Protein AF-A0A1B2DCY5-F1 (afdb_monomer)

Radius of gyration: 14.06 Å; Cα contacts (8 Å, |Δi|>4): 52; chains: 1; bounding box: 36×31×35 Å

Foldseek 3Di:
DPPPDPVVVLVVLCLVLLDADPDPVSVVVVVVVCVVVVHPPLVVLLVSLVVCLVSCVVQPDPVLNVCSVVSNSRNDRDDPVVSVVSVVSVVD

Mean predicted aligned error: 4.76 Å

pLDDT: mean 87.4, std 8.61, range [47.44, 96.06]

Organism: NCBI:txid1870819

Sequence (92 aa):
MKFCTREWYELMQITSFLIYPETEEQWEEELAYYRSEGVDYLGMQRESLEEKKEHLLKYLPEPFHLYIHDGTFNTVYLPPELKEMAKEWKQD

InterPro domains:
  IPR025144 Protein of unknown function DUF4085 [PF13315] (4-92)

Structure (mmCIF, N/CA/C/O backbone):
data_AF-A0A1B2DCY5-F1
#
_entry.id   AF-A0A1B2DCY5-F1
#
loop_
_atom_site.group_PDB
_atom_site.id
_a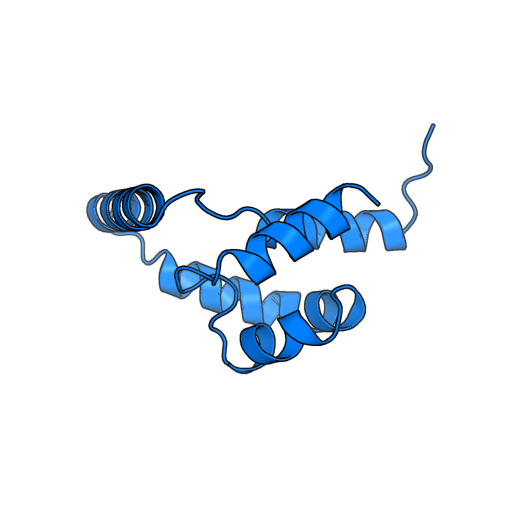tom_site.type_symbol
_atom_site.label_atom_id
_atom_site.label_alt_id
_atom_site.label_comp_id
_atom_site.label_asym_id
_atom_site.label_entity_id
_atom_site.label_seq_id
_atom_site.pdbx_PDB_ins_code
_atom_site.Cartn_x
_atom_site.Cartn_y
_atom_site.Cartn_z
_atom_site.occupancy
_atom_site.B_iso_or_equiv
_atom_site.auth_seq_id
_atom_site.auth_comp_id
_atom_site.auth_asym_id
_atom_site.auth_atom_id
_atom_site.pdbx_PDB_model_num
ATOM 1 N N . MET A 1 1 ? 18.422 20.508 -15.649 1.00 47.44 1 MET A N 1
ATOM 2 C CA . MET A 1 1 ? 16.992 20.184 -15.833 1.00 47.44 1 MET A CA 1
ATOM 3 C C . MET A 1 1 ? 16.898 18.681 -16.015 1.00 47.44 1 MET A C 1
ATOM 5 O O . MET A 1 1 ? 17.474 18.187 -16.975 1.00 47.44 1 MET A O 1
ATOM 9 N N . LYS A 1 2 ? 16.289 17.945 -15.075 1.00 55.47 2 LYS A N 1
ATOM 10 C CA . LYS A 1 2 ? 15.961 16.533 -15.316 1.00 55.47 2 LYS A CA 1
ATOM 11 C C . LYS A 1 2 ? 14.911 16.540 -16.427 1.00 55.47 2 LYS A C 1
ATOM 13 O O . LYS A 1 2 ? 13.862 17.153 -16.256 1.00 55.47 2 LYS A O 1
ATOM 18 N N . PHE A 1 3 ? 15.245 16.009 -17.596 1.00 58.88 3 PHE A N 1
ATOM 19 C CA . PHE A 1 3 ? 14.287 15.907 -18.690 1.00 58.88 3 PHE A CA 1
ATOM 20 C C . PHE A 1 3 ? 13.135 15.022 -18.208 1.00 58.88 3 PHE A C 1
ATOM 22 O O . PHE A 1 3 ? 13.388 13.918 -17.730 1.00 58.88 3 PHE A O 1
ATOM 29 N N . CYS A 1 4 ? 11.894 15.506 -18.297 1.00 64.19 4 CYS A N 1
ATOM 30 C CA . CYS A 1 4 ? 10.717 14.657 -18.134 1.00 64.19 4 CYS A CA 1
ATOM 31 C C . CYS A 1 4 ? 10.726 13.633 -19.270 1.00 64.19 4 CYS A C 1
ATOM 33 O O . CYS A 1 4 ? 10.216 13.896 -20.359 1.00 64.19 4 CYS A O 1
ATOM 35 N N . THR A 1 5 ? 11.365 12.488 -19.049 1.00 83.44 5 THR A N 1
ATOM 36 C CA . THR A 1 5 ? 11.216 11.337 -19.932 1.00 83.44 5 THR A CA 1
ATOM 37 C C . THR A 1 5 ? 9.846 10.715 -19.684 1.00 83.44 5 THR A C 1
ATOM 39 O O . THR A 1 5 ? 9.257 10.862 -18.610 1.00 83.44 5 THR A O 1
ATOM 42 N N . ARG A 1 6 ? 9.322 10.006 -20.686 1.00 83.19 6 ARG A N 1
ATOM 43 C CA . ARG A 1 6 ? 8.078 9.242 -20.537 1.00 83.19 6 ARG A CA 1
ATOM 44 C C . ARG A 1 6 ? 8.162 8.270 -19.354 1.00 83.19 6 ARG A C 1
ATOM 46 O O . ARG A 1 6 ? 7.226 8.185 -18.574 1.00 83.19 6 ARG A O 1
ATOM 53 N N . GLU A 1 7 ? 9.305 7.612 -19.195 1.00 82.62 7 GLU A N 1
ATOM 54 C CA . GLU A 1 7 ? 9.572 6.702 -18.077 1.00 82.62 7 GLU A CA 1
ATOM 55 C C . GLU A 1 7 ? 9.517 7.412 -16.724 1.00 82.62 7 GLU A C 1
ATOM 57 O O . GLU A 1 7 ? 8.885 6.911 -15.802 1.00 82.62 7 GLU A O 1
ATOM 62 N N . TRP A 1 8 ? 10.102 8.609 -16.607 1.00 82.44 8 TRP A N 1
ATOM 63 C CA . TRP A 1 8 ? 10.019 9.395 -15.376 1.00 82.44 8 TRP A CA 1
ATOM 64 C C . TRP A 1 8 ? 8.570 9.770 -15.035 1.00 82.44 8 TRP A C 1
ATOM 66 O O . TRP A 1 8 ? 8.168 9.695 -13.879 1.00 82.44 8 TRP A O 1
ATOM 76 N N . TYR A 1 9 ? 7.760 10.123 -16.036 1.00 84.06 9 TYR A N 1
ATOM 77 C CA . TYR A 1 9 ? 6.340 10.414 -15.832 1.00 84.06 9 TYR A CA 1
ATOM 78 C C . TYR A 1 9 ? 5.530 9.177 -15.409 1.00 84.06 9 TYR A C 1
ATOM 80 O O . TYR A 1 9 ? 4.667 9.281 -14.540 1.00 84.06 9 TYR A O 1
ATOM 88 N N . GLU A 1 10 ? 5.809 8.009 -15.993 1.00 84.75 10 GLU A N 1
ATOM 89 C CA . GLU A 1 10 ? 5.191 6.735 -15.597 1.00 84.75 10 GLU A CA 1
ATOM 90 C C . GLU A 1 10 ? 5.568 6.363 -14.148 1.00 84.75 10 GLU A C 1
ATOM 92 O O . GLU A 1 10 ? 4.692 6.000 -13.365 1.00 84.75 10 GLU A O 1
ATOM 97 N N . LEU A 1 11 ? 6.829 6.568 -13.745 1.00 83.62 11 LEU A N 1
ATOM 98 C CA . LEU A 1 11 ? 7.291 6.369 -12.363 1.00 83.62 11 LEU A CA 1
ATOM 99 C C . LEU A 1 11 ? 6.616 7.325 -11.368 1.00 83.62 11 LEU A C 1
ATOM 101 O O . LEU A 1 11 ? 6.202 6.916 -10.285 1.00 83.62 11 LEU A O 1
ATOM 105 N N . MET A 1 12 ? 6.454 8.601 -11.726 1.00 84.44 12 MET A N 1
ATOM 106 C CA . MET A 1 12 ? 5.790 9.578 -10.853 1.00 84.44 12 MET A CA 1
ATOM 107 C C . MET A 1 12 ? 4.314 9.262 -10.598 1.00 84.44 12 MET A C 1
ATOM 109 O O . MET A 1 12 ? 3.785 9.666 -9.569 1.00 84.44 12 MET A O 1
ATOM 113 N N . GLN A 1 13 ? 3.649 8.521 -11.485 1.00 85.12 13 GLN A N 1
ATOM 114 C CA . GLN A 1 13 ? 2.248 8.138 -11.290 1.00 85.12 13 GLN A CA 1
ATOM 115 C C . GLN A 1 13 ? 2.047 7.014 -10.271 1.00 85.12 13 GLN A C 1
ATOM 117 O O . GLN A 1 13 ? 0.936 6.861 -9.770 1.00 85.12 13 GLN A O 1
ATOM 122 N N . ILE A 1 14 ? 3.083 6.227 -9.971 1.00 86.75 14 ILE A N 1
ATOM 123 C CA . ILE A 1 14 ? 2.987 5.114 -9.016 1.00 86.75 14 ILE A CA 1
ATOM 124 C C . ILE A 1 14 ? 3.537 5.468 -7.631 1.00 86.75 14 ILE A C 1
ATOM 126 O O . ILE A 1 14 ? 3.269 4.766 -6.662 1.00 86.75 14 ILE A O 1
ATOM 130 N N . THR A 1 15 ? 4.269 6.577 -7.486 1.00 84.12 15 THR A N 1
ATOM 131 C CA . THR A 1 15 ? 4.889 6.960 -6.203 1.00 84.12 15 THR A CA 1
ATOM 132 C C . THR A 1 15 ? 3.876 7.335 -5.122 1.00 84.12 15 THR A C 1
ATOM 134 O O . THR A 1 15 ? 4.174 7.180 -3.931 1.00 84.12 15 THR A O 1
ATOM 137 N N . SER A 1 16 ? 2.680 7.786 -5.517 1.00 82.69 16 SER A N 1
ATOM 138 C CA . SER A 1 16 ? 1.558 8.044 -4.610 1.00 82.69 16 SER A CA 1
ATOM 139 C C . SER A 1 16 ? 1.031 6.768 -3.959 1.00 82.69 16 SER A C 1
ATOM 141 O O . SER A 1 16 ? 0.590 6.822 -2.818 1.00 82.69 16 SER A O 1
ATOM 143 N N . PHE A 1 17 ? 1.135 5.618 -4.636 1.00 85.94 17 PHE A N 1
ATOM 144 C CA . PHE A 1 17 ? 0.731 4.322 -4.083 1.00 85.94 17 PHE A CA 1
ATOM 145 C C . PHE A 1 17 ? 1.690 3.825 -3.001 1.00 85.94 17 PHE A C 1
ATOM 147 O O . PHE A 1 17 ? 1.332 2.985 -2.196 1.00 85.94 17 PHE A O 1
ATOM 154 N N . LEU A 1 18 ? 2.908 4.355 -2.967 1.00 86.88 18 LEU A N 1
ATOM 155 C CA . LEU A 1 18 ? 3.946 3.958 -2.022 1.00 86.88 18 LEU A CA 1
ATOM 156 C C . LEU A 1 18 ? 3.969 4.854 -0.770 1.00 86.88 18 LEU A C 1
ATOM 158 O O . LEU A 1 18 ? 5.009 5.003 -0.122 1.00 86.88 18 LEU A O 1
ATOM 162 N N . ILE A 1 19 ? 2.887 5.586 -0.500 1.00 84.56 19 ILE A N 1
ATOM 163 C CA . ILE A 1 19 ? 2.722 6.388 0.716 1.00 84.56 19 ILE A CA 1
ATOM 164 C C . ILE A 1 19 ? 1.899 5.542 1.677 1.00 84.56 19 ILE A C 1
ATOM 166 O O . ILE A 1 19 ? 0.730 5.279 1.419 1.00 84.56 19 ILE A O 1
ATOM 170 N N . TYR A 1 20 ? 2.531 5.109 2.764 1.00 86.50 20 TYR A N 1
ATOM 171 C CA . TYR A 1 20 ? 1.902 4.249 3.756 1.00 86.50 20 TYR A CA 1
ATOM 172 C C . TYR A 1 20 ? 1.859 4.943 5.115 1.00 86.50 20 TYR A C 1
ATOM 174 O O . TYR A 1 20 ? 2.813 5.654 5.447 1.00 86.50 20 TYR A O 1
ATOM 182 N N . PRO A 1 21 ? 0.815 4.688 5.920 1.00 88.19 21 PRO A N 1
ATOM 183 C CA . PRO A 1 21 ? 0.782 5.116 7.313 1.00 88.19 21 PRO A CA 1
ATOM 184 C C . PRO A 1 21 ? 1.941 4.473 8.084 1.00 88.19 21 PRO A C 1
ATOM 186 O O . PRO A 1 21 ? 2.291 3.307 7.849 1.00 88.19 21 PRO A O 1
ATOM 189 N N . GLU A 1 22 ? 2.553 5.221 9.000 1.00 86.50 22 GLU A N 1
ATOM 190 C CA . GLU A 1 22 ? 3.685 4.747 9.801 1.00 86.50 22 GLU A CA 1
ATOM 191 C C . GLU A 1 22 ? 3.236 3.738 10.860 1.00 86.50 22 GLU A C 1
ATOM 193 O O . GLU A 1 22 ? 3.969 2.789 11.143 1.00 86.50 22 GLU A O 1
ATOM 198 N N . THR A 1 23 ? 2.022 3.907 11.394 1.00 90.44 23 THR A N 1
ATOM 199 C CA . THR A 1 23 ? 1.434 3.020 12.406 1.00 90.44 23 THR A CA 1
ATOM 200 C C . THR A 1 23 ? 0.041 2.535 12.017 1.00 90.44 23 THR A C 1
ATOM 202 O O . THR A 1 23 ? -0.611 3.096 11.133 1.00 90.44 23 THR A O 1
ATOM 205 N N . GLU A 1 24 ? -0.412 1.457 12.656 1.00 91.50 24 GLU A N 1
ATOM 206 C CA . GLU A 1 24 ? -1.754 0.907 12.436 1.00 91.50 24 GLU A CA 1
ATOM 207 C C . GLU A 1 24 ? -2.832 1.875 12.941 1.00 91.50 24 GLU A C 1
ATOM 209 O O . GLU A 1 24 ? -3.875 2.018 12.315 1.00 91.50 24 GLU A O 1
ATOM 214 N N . GLU A 1 25 ? -2.551 2.631 14.005 1.00 93.31 25 GLU A N 1
ATOM 215 C CA . GLU A 1 25 ? -3.454 3.672 14.497 1.00 93.31 25 GLU A CA 1
ATOM 216 C C . GLU A 1 25 ? -3.671 4.771 13.454 1.00 93.31 25 GLU A C 1
ATOM 218 O O . GLU A 1 25 ? -4.811 5.155 13.215 1.00 93.31 25 GLU A O 1
ATOM 223 N N . GLN A 1 26 ? -2.609 5.233 12.780 1.00 93.06 26 GLN A N 1
ATOM 224 C CA . GLN A 1 26 ? -2.735 6.221 11.700 1.00 93.06 26 GLN A CA 1
ATOM 225 C C . GLN A 1 26 ? -3.590 5.691 10.543 1.00 93.06 26 GLN A C 1
ATOM 227 O O . GLN A 1 26 ? -4.403 6.423 9.985 1.00 93.06 26 GLN A O 1
ATOM 232 N N . TRP A 1 27 ? -3.433 4.410 10.200 1.00 92.56 27 TRP A N 1
ATOM 233 C CA . TRP A 1 27 ? -4.253 3.761 9.179 1.00 92.56 27 TRP A CA 1
ATOM 234 C C . TRP A 1 27 ? -5.736 3.746 9.559 1.00 92.56 27 TRP A C 1
ATOM 236 O O . TRP A 1 27 ? -6.590 4.142 8.767 1.00 92.56 27 TRP A O 1
ATOM 246 N N . GLU A 1 28 ? -6.050 3.323 10.783 1.00 93.38 28 GLU A N 1
ATOM 247 C CA . GLU A 1 28 ? -7.426 3.280 11.277 1.00 93.38 28 GLU A CA 1
ATOM 248 C C . GLU A 1 28 ? -8.039 4.684 11.401 1.00 93.38 28 GLU A C 1
ATOM 250 O O . GLU A 1 28 ? -9.214 4.868 11.079 1.00 93.38 28 GLU A O 1
ATOM 255 N N . GLU A 1 29 ? -7.256 5.690 11.804 1.00 94.75 29 GLU A N 1
ATOM 256 C CA . GLU A 1 29 ? -7.684 7.093 11.839 1.00 94.75 29 GLU A CA 1
ATOM 257 C C . GLU A 1 29 ? -8.032 7.623 10.440 1.00 94.75 29 GLU A C 1
ATOM 259 O O . GLU A 1 29 ? -9.088 8.239 10.266 1.00 94.75 29 GLU A O 1
ATOM 264 N N . GLU A 1 30 ? -7.208 7.340 9.426 1.00 91.75 30 GLU A N 1
ATOM 265 C CA . GLU A 1 30 ? -7.503 7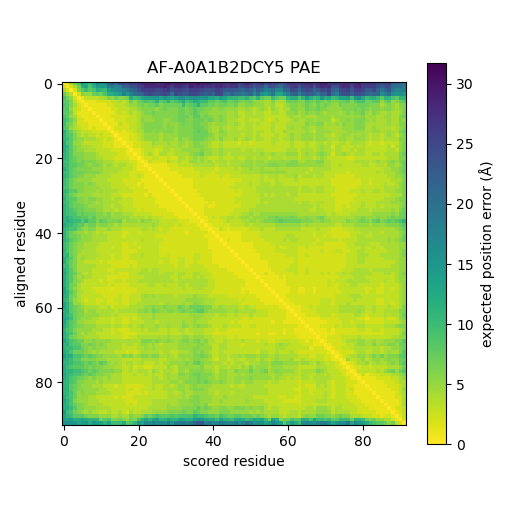.695 8.032 1.00 91.75 30 GLU A CA 1
ATOM 266 C C . GLU A 1 30 ? -8.790 7.018 7.543 1.00 91.75 30 GLU A C 1
ATOM 268 O O . GLU A 1 30 ? -9.676 7.679 6.989 1.00 91.75 30 GLU A O 1
ATOM 273 N N . LEU A 1 31 ? -8.945 5.713 7.790 1.00 93.62 31 LEU A N 1
ATOM 274 C CA . LEU A 1 31 ? -10.160 4.982 7.426 1.00 93.62 31 LEU A CA 1
ATOM 275 C C . LEU A 1 31 ? -11.401 5.537 8.132 1.00 93.62 31 LEU A C 1
ATOM 277 O O . LEU A 1 31 ? -12.468 5.642 7.517 1.00 93.62 31 LEU A O 1
ATOM 281 N N . ALA A 1 32 ? -11.281 5.894 9.412 1.00 95.00 32 ALA A N 1
ATOM 282 C CA . ALA A 1 32 ? -12.362 6.486 10.185 1.00 95.00 32 ALA A CA 1
ATOM 283 C C . ALA A 1 32 ? -12.760 7.863 9.639 1.00 95.00 32 ALA A C 1
ATOM 285 O O . ALA A 1 32 ? -13.956 8.133 9.520 1.00 95.00 32 ALA A O 1
ATOM 286 N N . TYR A 1 33 ? -11.785 8.690 9.252 1.00 95.56 33 TYR A N 1
ATOM 287 C CA . TYR A 1 33 ? -12.021 9.992 8.632 1.00 95.56 33 TYR A CA 1
ATOM 288 C C . TYR A 1 33 ? -12.792 9.869 7.311 1.00 95.56 33 TYR A C 1
ATOM 290 O O . TYR A 1 33 ? -13.846 10.480 7.140 1.00 95.56 33 TYR A O 1
ATOM 298 N N . TYR A 1 34 ? -12.340 9.019 6.385 1.00 94.12 34 TYR A N 1
ATOM 299 C CA . TYR A 1 34 ? -13.066 8.834 5.124 1.00 94.12 34 TYR A CA 1
ATOM 300 C C . TYR A 1 34 ? -14.465 8.257 5.346 1.00 94.12 34 TYR A C 1
ATOM 302 O O . TYR A 1 34 ? -15.424 8.684 4.701 1.00 94.12 34 TYR A O 1
ATOM 310 N N . ARG A 1 35 ? -14.617 7.345 6.314 1.00 94.38 35 ARG A N 1
ATOM 311 C CA . ARG A 1 35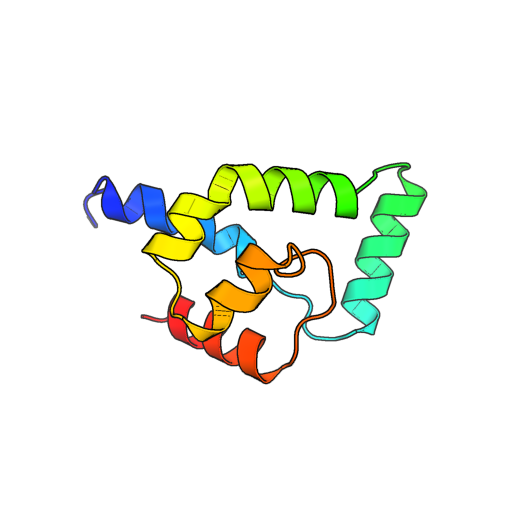 ? -15.928 6.814 6.696 1.00 94.38 35 ARG A CA 1
ATOM 312 C C . ARG A 1 35 ? -16.846 7.903 7.258 1.00 94.38 35 ARG A C 1
ATOM 314 O O . ARG A 1 35 ? -18.033 7.878 6.939 1.00 94.38 35 ARG A O 1
ATOM 321 N N . SER A 1 36 ? -16.342 8.844 8.065 1.00 96.06 36 SER A N 1
ATOM 322 C CA . SER A 1 36 ? -17.160 9.951 8.588 1.00 96.06 36 SER A CA 1
ATOM 323 C C . SER A 1 36 ? -17.610 10.918 7.497 1.00 96.06 36 SER A C 1
ATOM 325 O O . SER A 1 36 ? -18.715 11.447 7.580 1.00 96.06 36 SER A O 1
ATOM 327 N N . GLU A 1 37 ? -16.806 11.072 6.445 1.00 95.69 37 GLU A N 1
ATOM 328 C CA . GLU A 1 37 ? -17.153 11.854 5.252 1.00 95.69 37 GLU A CA 1
ATOM 329 C C . GLU A 1 37 ? -18.068 11.087 4.272 1.00 95.69 37 GLU A C 1
ATOM 331 O O . GLU A 1 37 ? -18.474 11.626 3.243 1.00 95.69 37 GLU A O 1
ATOM 336 N N . GLY A 1 38 ? -18.415 9.827 4.569 1.00 94.31 38 GLY A N 1
ATOM 337 C CA . GLY A 1 38 ? -19.243 8.985 3.700 1.00 94.31 38 GLY A CA 1
ATOM 338 C C . GLY A 1 38 ? -18.529 8.510 2.429 1.00 94.31 38 GLY A C 1
ATOM 339 O O . GLY A 1 38 ? -19.187 8.166 1.448 1.00 94.31 38 GLY A O 1
ATOM 340 N N . VAL A 1 39 ? -17.195 8.498 2.436 1.00 94.69 39 VAL A N 1
ATOM 341 C CA . VAL A 1 39 ? -16.345 8.122 1.302 1.00 94.69 39 VAL A CA 1
ATOM 342 C C . VAL A 1 39 ? -15.899 6.663 1.432 1.00 94.69 39 VAL A C 1
ATOM 344 O O . VAL A 1 39 ? -15.313 6.269 2.442 1.00 94.69 39 VAL A O 1
ATOM 347 N N . ASP A 1 40 ? -16.120 5.857 0.387 1.00 93.12 40 ASP A N 1
ATOM 348 C CA . ASP A 1 40 ? -15.575 4.494 0.297 1.00 93.12 40 ASP A CA 1
ATOM 349 C C . ASP A 1 40 ? -14.109 4.517 -0.153 1.00 93.12 40 ASP A C 1
ATOM 351 O O . ASP A 1 40 ? -13.764 4.236 -1.302 1.00 93.12 40 ASP A O 1
ATOM 355 N N . TYR A 1 41 ? -13.232 4.879 0.779 1.00 91.69 41 TYR A N 1
ATOM 356 C CA . TYR A 1 41 ? -11.800 4.977 0.518 1.00 91.69 41 TYR A CA 1
ATOM 357 C C . TYR A 1 41 ? -11.188 3.656 0.038 1.00 91.69 41 TYR A C 1
ATOM 359 O O . TYR A 1 41 ? -10.385 3.647 -0.893 1.00 91.69 41 TYR A O 1
ATOM 367 N N . LEU A 1 42 ? -11.588 2.524 0.627 1.00 91.69 42 LEU A N 1
ATOM 368 C CA . LEU A 1 42 ? -11.066 1.212 0.235 1.00 91.69 42 LEU A CA 1
ATOM 369 C C . LEU A 1 42 ? -11.543 0.807 -1.164 1.00 91.69 42 LEU A C 1
ATOM 371 O O . LEU A 1 42 ? -10.764 0.227 -1.919 1.00 91.69 42 LEU A O 1
ATOM 375 N N . GLY A 1 43 ? -12.787 1.128 -1.52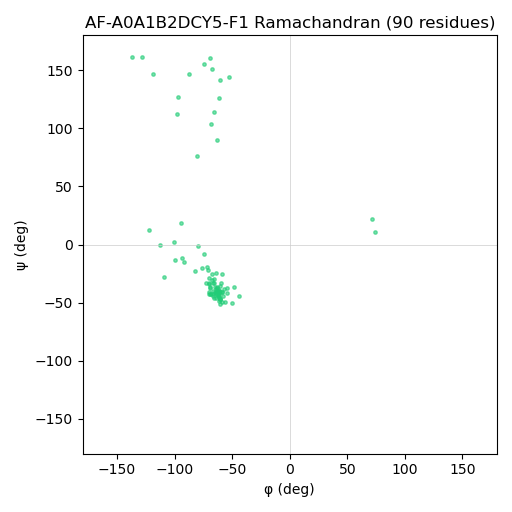9 1.00 92.25 43 GLY A N 1
ATOM 376 C CA . GLY A 1 43 ? -13.284 0.975 -2.896 1.00 92.25 43 GLY A CA 1
ATOM 377 C C . GLY A 1 43 ? -12.463 1.791 -3.897 1.00 92.25 43 GLY A C 1
ATOM 378 O O . GLY A 1 43 ? -11.949 1.230 -4.864 1.00 92.25 43 GLY A O 1
ATOM 379 N N . MET A 1 44 ? -12.227 3.075 -3.605 1.00 91.62 44 MET A N 1
ATOM 380 C CA . MET A 1 44 ? -11.394 3.951 -4.442 1.00 91.62 44 MET A CA 1
ATOM 381 C C . MET A 1 44 ? -9.959 3.429 -4.599 1.00 91.62 44 MET A C 1
ATOM 383 O O . MET A 1 44 ? -9.402 3.467 -5.698 1.00 91.62 44 MET A O 1
ATOM 387 N N . GLN A 1 45 ? -9.354 2.915 -3.523 1.00 91.62 45 GLN A N 1
ATOM 388 C CA . GLN A 1 45 ? -8.020 2.310 -3.574 1.00 91.62 45 GLN A CA 1
ATOM 389 C C . GLN A 1 45 ? -7.989 1.046 -4.443 1.00 91.62 45 GLN A C 1
ATOM 391 O O . GLN A 1 45 ? -7.028 0.851 -5.184 1.00 91.62 45 GLN A O 1
ATOM 396 N N . ARG A 1 46 ? -9.035 0.208 -4.412 1.00 91.38 46 ARG A N 1
ATOM 397 C CA . ARG A 1 46 ? -9.135 -0.984 -5.278 1.00 91.38 46 ARG A CA 1
ATOM 398 C C . ARG A 1 46 ? -9.246 -0.623 -6.751 1.00 91.38 46 ARG A C 1
ATOM 400 O O . ARG A 1 46 ? -8.542 -1.213 -7.565 1.00 91.38 46 ARG A O 1
ATOM 407 N N . GLU A 1 47 ? -10.100 0.340 -7.085 1.00 92.06 47 GLU A N 1
ATOM 408 C CA . GLU A 1 47 ? -10.236 0.831 -8.462 1.00 92.06 47 GLU A CA 1
ATOM 409 C C . GLU A 1 47 ? -8.907 1.406 -8.959 1.00 92.06 47 GLU A C 1
ATOM 411 O O . GLU A 1 47 ? -8.410 1.013 -10.013 1.00 92.06 47 GLU A O 1
ATOM 416 N N . SER A 1 48 ? -8.266 2.242 -8.137 1.00 91.56 48 SER A N 1
ATOM 417 C CA . SER A 1 48 ? -6.966 2.841 -8.452 1.00 91.56 48 SER A CA 1
ATOM 418 C C . SER A 1 48 ? -5.873 1.781 -8.652 1.00 91.56 48 SER A C 1
ATOM 420 O O . SER A 1 48 ? -5.044 1.899 -9.557 1.00 91.56 48 SER A O 1
ATOM 422 N N . LEU A 1 49 ? -5.866 0.732 -7.820 1.00 91.81 49 LEU A N 1
ATOM 423 C CA . LEU A 1 49 ? -4.924 -0.383 -7.919 1.00 91.81 49 LEU A CA 1
ATOM 424 C C . LEU A 1 49 ? -5.107 -1.164 -9.221 1.00 91.81 49 LEU A C 1
ATOM 426 O O . LEU A 1 49 ? -4.111 -1.476 -9.868 1.00 91.81 49 LEU A O 1
ATOM 430 N N . GLU A 1 50 ? -6.344 -1.441 -9.634 1.00 92.81 50 GLU A N 1
ATOM 431 C CA . GLU A 1 50 ? -6.608 -2.145 -10.893 1.00 92.81 50 GLU A CA 1
ATOM 432 C C . GLU A 1 50 ? -6.239 -1.279 -12.109 1.00 92.81 50 GLU A C 1
ATOM 434 O O . GLU A 1 50 ? -5.564 -1.760 -13.017 1.00 92.81 50 GLU A O 1
ATOM 439 N N . GLU A 1 51 ? -6.565 0.019 -12.098 1.00 92.25 51 GLU A N 1
ATOM 440 C CA . GLU A 1 51 ? -6.190 0.956 -13.170 1.00 92.25 51 GLU A CA 1
ATOM 441 C C . GLU A 1 51 ? -4.671 1.078 -13.364 1.00 92.25 51 GLU A C 1
ATOM 443 O O . GLU A 1 51 ? -4.183 1.268 -14.483 1.00 92.25 51 GLU A O 1
ATOM 448 N N . LYS A 1 52 ? -3.900 1.012 -12.272 1.00 90.81 52 LYS A N 1
ATOM 449 C CA . LYS A 1 52 ? -2.437 1.169 -12.295 1.00 90.81 52 LYS A CA 1
ATOM 450 C C . LYS A 1 52 ? -1.675 -0.148 -12.224 1.00 90.81 52 LYS A C 1
ATOM 452 O O . LYS A 1 52 ? -0.446 -0.123 -12.274 1.00 90.81 52 LYS A O 1
ATOM 457 N N . LYS A 1 53 ? -2.370 -1.282 -12.186 1.00 92.12 53 LYS A N 1
ATOM 458 C CA . LYS A 1 53 ? -1.807 -2.625 -12.009 1.00 92.12 53 LYS A CA 1
ATOM 459 C C . LYS A 1 53 ? -0.649 -2.930 -12.945 1.00 92.12 53 LYS A C 1
ATOM 461 O O . LYS A 1 53 ? 0.418 -3.320 -12.488 1.00 92.12 53 LYS A O 1
ATOM 466 N N . GLU A 1 54 ? -0.827 -2.699 -14.243 1.00 91.88 54 GLU A N 1
ATOM 467 C CA . GLU A 1 54 ? 0.213 -2.965 -15.243 1.00 91.88 54 GLU A CA 1
ATOM 468 C C . GLU A 1 54 ? 1.476 -2.127 -14.999 1.00 91.88 54 GLU A C 1
ATOM 470 O O . GLU A 1 54 ? 2.592 -2.636 -15.094 1.00 91.88 54 GLU A O 1
ATOM 475 N N . HIS A 1 55 ? 1.315 -0.852 -14.629 1.00 90.69 55 HIS A N 1
ATOM 476 C CA . HIS A 1 55 ? 2.442 0.019 -14.300 1.00 90.69 55 HIS A CA 1
ATOM 477 C C . HIS A 1 55 ? 3.118 -0.409 -12.994 1.00 90.69 55 HIS A C 1
ATOM 479 O O . HIS A 1 55 ? 4.344 -0.457 -12.931 1.00 90.69 55 HIS A O 1
ATOM 485 N N . LEU A 1 56 ? 2.342 -0.760 -11.968 1.00 91.81 56 LEU A N 1
ATOM 486 C CA . LEU A 1 56 ? 2.872 -1.231 -10.690 1.00 91.81 56 LEU A CA 1
ATOM 487 C C . LEU A 1 56 ? 3.686 -2.519 -10.874 1.00 91.81 56 LEU A C 1
ATOM 489 O O . LEU A 1 56 ? 4.815 -2.588 -10.401 1.00 91.81 56 LEU A O 1
ATOM 493 N N . LEU A 1 57 ? 3.180 -3.489 -11.641 1.00 92.69 57 LEU A N 1
ATOM 494 C CA . LEU A 1 57 ? 3.895 -4.735 -11.948 1.00 92.69 57 LEU A CA 1
ATOM 495 C C . LEU A 1 57 ? 5.154 -4.509 -12.800 1.00 92.69 57 LEU A C 1
ATOM 497 O O . LEU A 1 57 ? 6.140 -5.224 -12.647 1.00 92.69 57 LEU A O 1
ATOM 501 N N . LYS A 1 58 ? 5.141 -3.511 -13.692 1.00 91.62 58 LYS A N 1
ATOM 502 C CA . LYS A 1 58 ? 6.291 -3.165 -14.543 1.00 91.62 58 LYS A CA 1
ATOM 503 C C . LYS A 1 58 ? 7.453 -2.556 -13.752 1.00 91.62 58 LYS A C 1
ATOM 505 O O . LYS A 1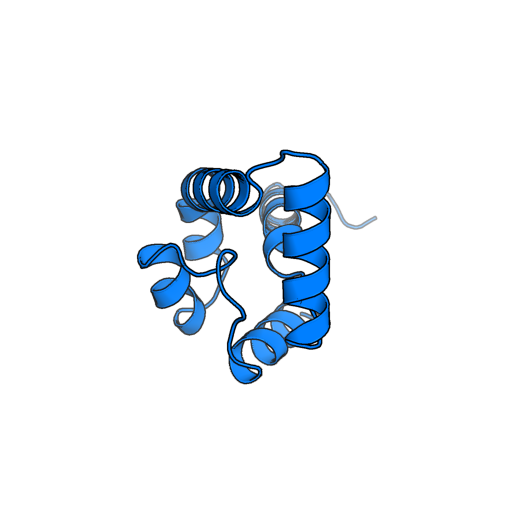 58 ? 8.604 -2.784 -14.116 1.00 91.62 58 LYS A O 1
ATOM 510 N N . TYR A 1 59 ? 7.160 -1.744 -12.736 1.00 89.69 59 TYR A N 1
ATOM 511 C CA . TYR A 1 59 ? 8.161 -0.902 -12.068 1.00 89.69 59 TYR A CA 1
ATOM 512 C C . TYR A 1 59 ? 8.518 -1.336 -10.646 1.00 89.69 59 TYR A C 1
ATOM 514 O O . TYR A 1 59 ? 9.631 -1.057 -10.197 1.00 89.69 59 TYR A O 1
ATOM 522 N N . LEU A 1 60 ? 7.603 -1.994 -9.933 1.00 90.56 60 LEU A N 1
ATOM 523 C CA . LEU A 1 60 ? 7.868 -2.489 -8.586 1.00 90.56 60 LEU A CA 1
ATOM 524 C C . LEU A 1 60 ? 8.495 -3.885 -8.634 1.00 90.56 60 LEU A C 1
ATOM 526 O O . LEU A 1 60 ? 8.171 -4.672 -9.527 1.00 90.56 60 LEU A O 1
ATOM 530 N N . PRO A 1 61 ? 9.380 -4.220 -7.682 1.00 89.12 61 PRO A N 1
ATOM 531 C CA . PRO A 1 61 ? 9.96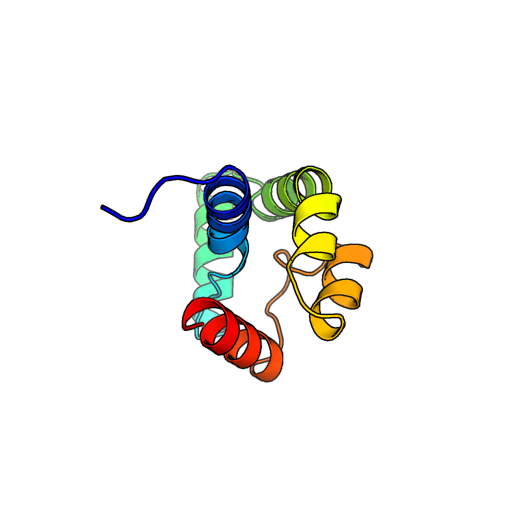6 -5.551 -7.604 1.00 89.12 61 PRO A CA 1
ATOM 532 C C . PRO A 1 61 ? 8.941 -6.623 -7.193 1.00 89.12 61 PRO A C 1
ATOM 534 O O . PRO A 1 61 ? 7.903 -6.333 -6.596 1.00 89.12 61 PRO A O 1
ATOM 537 N N . GLU A 1 62 ? 9.281 -7.882 -7.480 1.00 89.81 62 GLU A N 1
ATOM 538 C CA . GLU A 1 62 ? 8.436 -9.075 -7.298 1.00 89.81 62 GLU A CA 1
ATOM 539 C C . GLU A 1 62 ? 7.757 -9.205 -5.915 1.00 89.81 62 GLU A C 1
ATOM 541 O O . GLU A 1 62 ? 6.589 -9.594 -5.879 1.00 89.81 62 GLU A O 1
ATOM 546 N N . PRO A 1 63 ? 8.375 -8.819 -4.776 1.00 88.44 63 PRO A N 1
ATOM 547 C CA . PRO A 1 63 ? 7.721 -8.905 -3.465 1.00 88.44 63 PRO A CA 1
ATOM 548 C C . PRO A 1 63 ? 6.420 -8.101 -3.358 1.00 88.44 63 PRO A C 1
ATOM 550 O O . PRO A 1 63 ? 5.536 -8.460 -2.585 1.00 88.44 63 PRO A O 1
ATOM 553 N N . PHE A 1 64 ? 6.262 -7.048 -4.164 1.00 89.94 64 PHE A N 1
ATOM 554 C CA . PHE A 1 64 ? 5.025 -6.272 -4.227 1.00 89.94 64 PHE A CA 1
ATOM 555 C C . PHE A 1 64 ? 3.964 -6.906 -5.133 1.00 89.94 64 PHE A C 1
ATOM 557 O O . PHE A 1 64 ? 2.777 -6.633 -4.960 1.00 89.94 64 PHE A O 1
ATOM 564 N N . HIS A 1 65 ? 4.359 -7.759 -6.085 1.00 92.12 65 HIS A N 1
ATOM 565 C CA . HIS A 1 65 ? 3.454 -8.320 -7.095 1.00 92.12 65 HIS A CA 1
ATOM 566 C C . HIS A 1 65 ? 2.360 -9.174 -6.466 1.00 92.12 65 HIS A C 1
ATOM 568 O O . HIS A 1 65 ? 1.217 -9.085 -6.905 1.00 92.12 65 HIS A O 1
ATOM 574 N N . LEU A 1 66 ? 2.669 -9.921 -5.400 1.00 90.75 66 LEU A N 1
ATOM 575 C CA . LEU A 1 66 ? 1.671 -10.702 -4.662 1.00 90.75 66 LEU A CA 1
ATOM 576 C C . LEU A 1 66 ? 0.521 -9.809 -4.170 1.00 90.75 66 LEU A C 1
ATOM 578 O O . LEU A 1 66 ? -0.641 -10.071 -4.456 1.00 90.75 66 LEU A O 1
ATOM 582 N N . TYR A 1 67 ? 0.853 -8.693 -3.525 1.00 90.50 67 TYR A N 1
ATOM 583 C CA . TYR A 1 67 ? -0.122 -7.749 -2.974 1.00 90.50 67 TYR A CA 1
ATOM 584 C C . TYR A 1 67 ? -0.877 -6.971 -4.057 1.00 90.50 67 TYR A C 1
ATOM 586 O O . TYR A 1 67 ? -2.023 -6.572 -3.845 1.00 90.50 67 TYR A O 1
ATOM 594 N N . ILE A 1 68 ? -0.248 -6.746 -5.215 1.00 92.25 68 ILE A N 1
ATOM 595 C CA . ILE A 1 68 ? -0.893 -6.132 -6.382 1.00 92.25 68 ILE A CA 1
ATOM 596 C C . ILE A 1 68 ? -1.910 -7.101 -6.999 1.00 92.25 68 ILE A C 1
ATOM 598 O O . ILE A 1 68 ? -3.015 -6.691 -7.349 1.00 92.25 68 ILE A O 1
ATOM 602 N N . HIS A 1 69 ? -1.565 -8.386 -7.116 1.00 91.00 69 HIS A N 1
ATOM 603 C CA . HIS A 1 69 ? -2.462 -9.412 -7.647 1.00 91.00 69 HIS A CA 1
ATOM 604 C C . HIS A 1 69 ? -3.624 -9.728 -6.705 1.00 91.00 69 HIS A C 1
ATOM 606 O O . HIS A 1 69 ? -4.757 -9.837 -7.173 1.00 91.00 69 HIS A O 1
ATOM 612 N N . ASP A 1 70 ? -3.358 -9.800 -5.401 1.00 89.38 70 ASP A N 1
ATOM 613 C CA . ASP A 1 70 ? -4.368 -10.056 -4.369 1.00 89.38 70 ASP A CA 1
ATOM 614 C C . ASP A 1 70 ? -5.258 -8.832 -4.092 1.00 89.38 70 ASP A C 1
ATOM 616 O O . ASP A 1 70 ? -6.252 -8.921 -3.369 1.00 89.38 70 ASP A O 1
ATOM 620 N N . GLY A 1 71 ? -4.927 -7.673 -4.670 1.00 87.19 71 GLY A N 1
ATOM 621 C CA . GLY A 1 71 ? -5.692 -6.440 -4.506 1.00 87.19 71 GLY A CA 1
ATOM 622 C C . GLY A 1 71 ? -5.509 -5.777 -3.138 1.00 87.19 71 GLY A C 1
ATOM 623 O O . GLY A 1 71 ? -6.253 -4.857 -2.804 1.00 87.19 71 GLY A O 1
ATOM 624 N N . THR A 1 72 ? -4.545 -6.240 -2.338 1.00 88.12 72 THR A N 1
ATOM 625 C CA . THR A 1 72 ? -4.328 -5.794 -0.958 1.00 88.12 72 THR A CA 1
ATOM 626 C C . THR A 1 72 ? -3.317 -4.662 -0.829 1.00 88.12 72 THR A C 1
ATOM 628 O O . THR A 1 72 ? -3.230 -4.064 0.236 1.00 88.12 72 THR A O 1
ATOM 631 N N . PHE A 1 73 ? -2.565 -4.352 -1.891 1.00 88.19 73 PHE A N 1
ATOM 632 C CA . PHE A 1 73 ? -1.439 -3.407 -1.888 1.00 88.19 73 PHE A CA 1
ATOM 633 C C . PHE A 1 73 ? -1.708 -2.097 -1.125 1.00 88.19 73 PHE A C 1
ATOM 635 O O . PHE A 1 73 ? -0.895 -1.706 -0.298 1.00 88.19 73 PHE A O 1
ATOM 642 N N . ASN A 1 74 ? -2.882 -1.487 -1.322 1.00 86.25 74 ASN A N 1
ATOM 643 C CA . ASN A 1 74 ? -3.285 -0.237 -0.659 1.00 86.25 74 ASN A CA 1
ATOM 644 C C . ASN A 1 74 ? -4.578 -0.348 0.155 1.00 86.25 74 ASN A C 1
ATOM 646 O O . ASN A 1 74 ? -5.182 0.659 0.518 1.00 86.25 74 ASN A O 1
ATOM 650 N N . THR A 1 75 ? -5.059 -1.564 0.398 1.00 85.06 75 THR A N 1
ATOM 651 C CA . THR A 1 75 ? -6.354 -1.771 1.064 1.00 85.06 75 THR A CA 1
ATOM 652 C C . THR A 1 75 ? -6.211 -2.390 2.444 1.00 85.06 75 THR A C 1
ATOM 654 O O . THR A 1 75 ? -7.219 -2.658 3.094 1.00 85.06 75 THR A O 1
ATOM 657 N N . VAL A 1 76 ? -4.981 -2.676 2.871 1.00 87.38 76 VAL A N 1
ATOM 658 C CA . VAL A 1 76 ? -4.664 -3.222 4.190 1.00 87.38 76 VAL A CA 1
ATOM 659 C C . VAL A 1 76 ? -3.452 -2.505 4.765 1.00 87.38 76 VAL A C 1
ATOM 661 O O . VAL A 1 76 ? -2.642 -1.927 4.038 1.00 87.38 76 VAL A O 1
ATOM 664 N N . TYR A 1 77 ? -3.290 -2.612 6.078 1.00 88.38 77 TYR A N 1
ATOM 665 C CA . TYR A 1 77 ? -2.057 -2.217 6.733 1.00 88.38 77 TYR A CA 1
ATOM 666 C C . TYR A 1 77 ? -0.925 -3.183 6.343 1.00 88.38 77 TYR A C 1
ATOM 668 O O . TYR A 1 77 ? -0.877 -4.325 6.803 1.00 88.38 77 TYR A O 1
ATOM 676 N N . LEU A 1 78 ? -0.037 -2.747 5.442 1.00 86.88 78 LEU A N 1
ATOM 677 C CA . LEU A 1 78 ? 1.061 -3.589 4.962 1.00 86.88 78 LEU A CA 1
ATOM 678 C C . LEU A 1 78 ? 2.098 -3.893 6.064 1.00 86.88 78 LEU A C 1
ATOM 680 O O . LEU A 1 78 ? 2.337 -3.056 6.940 1.00 86.88 78 LEU A O 1
ATOM 684 N N . PRO A 1 79 ? 2.785 -5.047 5.981 1.00 87.75 79 PRO A N 1
ATOM 685 C CA . PRO A 1 79 ? 3.931 -5.362 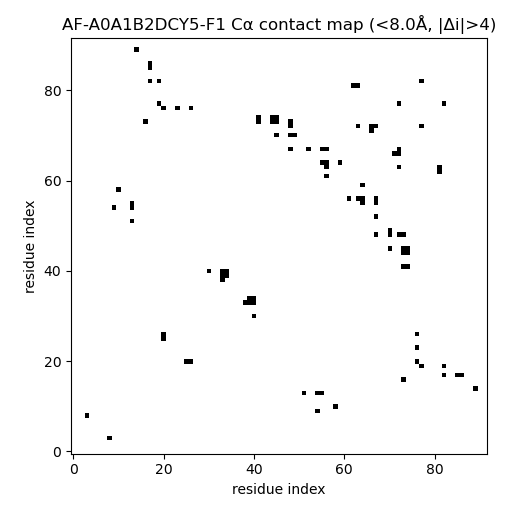6.826 1.00 87.75 79 PRO A CA 1
ATOM 686 C C . PRO A 1 79 ? 5.019 -4.270 6.797 1.00 87.75 79 PRO A C 1
ATOM 688 O O . PRO A 1 79 ? 5.294 -3.716 5.728 1.00 87.75 79 PRO A O 1
ATOM 691 N N . PRO A 1 80 ? 5.701 -4.001 7.929 1.00 87.56 80 PRO A N 1
ATOM 692 C CA . PRO A 1 80 ? 6.785 -3.017 7.995 1.00 87.56 80 PRO A CA 1
ATOM 693 C C . PRO A 1 80 ? 7.897 -3.255 6.968 1.00 87.56 80 PRO A C 1
ATOM 695 O O . PRO A 1 80 ? 8.391 -2.306 6.374 1.00 87.56 80 PRO A O 1
ATOM 698 N N . GLU A 1 81 ? 8.238 -4.517 6.706 1.00 87.94 81 GLU A N 1
ATOM 699 C CA . GLU A 1 81 ? 9.277 -4.911 5.745 1.00 87.94 81 GLU A CA 1
ATOM 700 C C . GLU A 1 81 ? 8.989 -4.375 4.334 1.00 87.94 81 GLU A C 1
ATOM 702 O O . GLU A 1 81 ? 9.865 -3.789 3.705 1.00 87.94 81 GLU A O 1
ATOM 707 N N . LEU A 1 82 ? 7.742 -4.475 3.860 1.00 87.88 82 LEU A N 1
ATOM 708 C CA . LEU A 1 82 ? 7.347 -3.936 2.552 1.00 87.88 82 LEU A CA 1
ATOM 709 C C . LEU A 1 82 ? 7.330 -2.412 2.524 1.00 87.88 82 LEU A C 1
ATOM 711 O O . LEU A 1 82 ? 7.629 -1.814 1.491 1.00 87.88 82 LEU A O 1
ATOM 715 N N . LYS A 1 83 ? 6.985 -1.773 3.646 1.00 88.94 83 LYS A N 1
ATOM 716 C CA . LYS A 1 83 ? 7.031 -0.312 3.755 1.00 88.94 83 LYS A CA 1
ATOM 717 C C . LYS A 1 83 ? 8.463 0.197 3.680 1.00 88.94 83 LYS A C 1
ATOM 719 O O . LYS A 1 83 ? 8.707 1.178 2.986 1.00 88.94 83 LYS A O 1
ATOM 724 N N . GLU A 1 84 ? 9.401 -0.471 4.347 1.00 89.25 84 GLU A N 1
ATOM 725 C CA . GLU A 1 84 ? 10.824 -0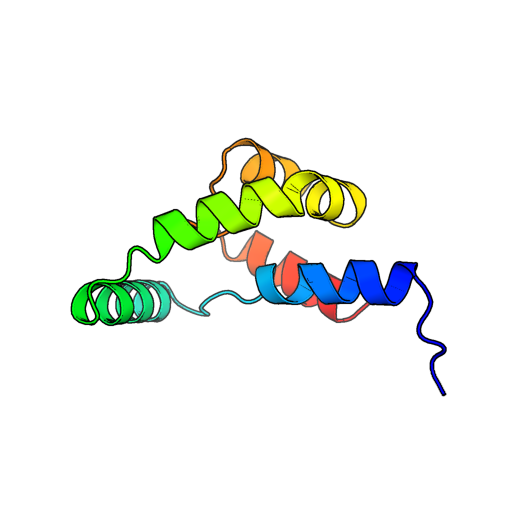.137 4.257 1.00 89.25 84 GLU A CA 1
ATOM 726 C C . GLU A 1 84 ? 11.353 -0.362 2.837 1.00 89.25 84 GLU A C 1
ATOM 728 O O . GLU A 1 84 ? 11.927 0.560 2.264 1.00 89.25 84 GLU A O 1
ATOM 733 N N . MET A 1 85 ? 11.031 -1.492 2.197 1.00 89.00 85 MET A N 1
ATOM 734 C CA . MET A 1 85 ? 11.379 -1.718 0.786 1.00 89.00 85 MET A CA 1
ATOM 735 C C . MET A 1 85 ? 10.825 -0.627 -0.144 1.00 89.00 85 MET A C 1
ATOM 737 O O . MET A 1 85 ? 11.486 -0.207 -1.093 1.00 89.00 85 MET A O 1
ATOM 741 N N . ALA A 1 86 ? 9.607 -0.143 0.112 1.00 88.19 86 ALA A N 1
ATOM 742 C CA . ALA A 1 86 ? 9.011 0.940 -0.664 1.00 88.19 86 ALA A CA 1
ATOM 743 C C . ALA A 1 86 ? 9.702 2.291 -0.416 1.00 88.19 86 ALA A C 1
ATOM 745 O O . ALA A 1 86 ? 9.808 3.104 -1.338 1.00 88.19 86 ALA A O 1
ATOM 746 N N . LYS A 1 87 ? 10.178 2.542 0.811 1.00 86.12 87 LYS A N 1
ATOM 747 C CA . LYS A 1 87 ? 10.987 3.724 1.141 1.00 86.12 87 LYS A CA 1
ATOM 748 C C . LYS A 1 87 ? 12.342 3.676 0.442 1.00 86.12 87 LYS A C 1
ATOM 750 O O . LYS A 1 87 ? 12.737 4.692 -0.121 1.00 86.12 87 LYS A O 1
ATOM 755 N N . GLU A 1 88 ? 13.010 2.524 0.440 1.00 86.44 88 GLU A N 1
ATOM 756 C CA . GLU A 1 88 ? 14.277 2.319 -0.274 1.00 86.44 88 GLU A CA 1
ATOM 757 C C . GLU A 1 88 ? 14.097 2.545 -1.778 1.00 86.44 88 GLU A C 1
ATOM 759 O O . GLU A 1 88 ? 14.827 3.336 -2.367 1.00 86.44 88 GLU A O 1
ATOM 764 N N . 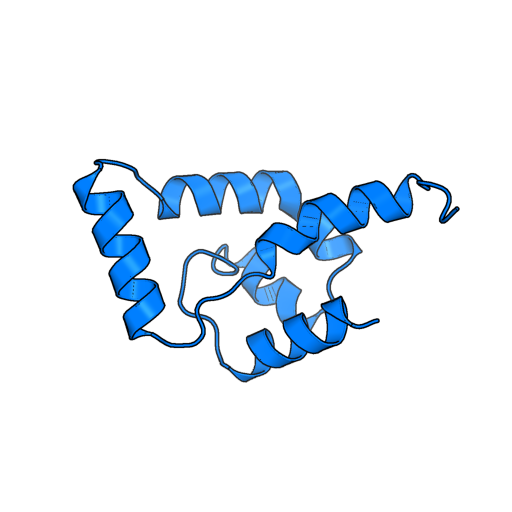TRP A 1 89 ? 13.051 1.969 -2.379 1.00 86.38 89 TRP A N 1
ATOM 765 C CA . TRP A 1 89 ? 12.748 2.161 -3.802 1.00 86.38 89 TRP A CA 1
ATOM 766 C C . TRP A 1 89 ? 12.498 3.631 -4.176 1.00 86.38 89 TRP A C 1
ATOM 768 O O . TRP A 1 89 ? 12.841 4.052 -5.273 1.00 86.38 89 TRP A O 1
ATOM 778 N N . LYS A 1 90 ? 11.917 4.442 -3.280 1.00 78.19 90 LYS A N 1
ATOM 779 C CA . LYS A 1 90 ? 11.716 5.886 -3.517 1.00 78.19 90 LYS A CA 1
ATOM 780 C C . LYS A 1 90 ? 13.006 6.710 -3.487 1.00 78.19 90 LYS A C 1
ATOM 782 O O . LYS A 1 90 ? 12.978 7.854 -3.945 1.00 78.19 90 LYS A O 1
ATOM 787 N N . GLN A 1 91 ? 14.059 6.207 -2.848 1.00 68.38 91 GLN A N 1
ATOM 788 C CA . GLN A 1 91 ? 15.323 6.925 -2.667 1.00 68.38 91 GLN A CA 1
ATOM 789 C C . GLN A 1 91 ? 16.335 6.650 -3.790 1.00 68.38 91 GLN A C 1
ATOM 791 O O . GLN A 1 91 ? 17.289 7.423 -3.913 1.00 68.38 91 GLN A O 1
ATOM 796 N N . ASP A 1 92 ? 16.105 5.607 -4.593 1.00 56.06 92 ASP A N 1
ATOM 797 C CA . ASP A 1 92 ? 16.855 5.251 -5.811 1.00 56.06 92 ASP A CA 1
ATOM 798 C C . ASP A 1 92 ? 16.450 6.138 -7.014 1.00 56.06 92 ASP A C 1
ATOM 800 O O . ASP A 1 92 ? 17.352 6.685 -7.698 1.00 56.06 92 ASP A O 1
#

Solvent-accessible surface area (backbone atoms only — not comparable to full-atom values): 5610 Å² total; per-residue (Å²): 128,85,75,86,41,72,67,55,54,59,53,62,69,51,54,70,72,62,66,73,66,92,45,70,66,54,45,52,51,52,53,50,50,35,50,74,73,72,42,63,56,58,60,53,38,45,54,52,46,63,77,40,36,69,60,48,59,72,72,50,62,71,87,52,43,60,32,56,74,72,54,40,62,72,62,51,90,70,60,66,70,61,53,50,53,42,53,54,64,73,72,110

Secondary structure (DSSP, 8-state):
-----HHHHHHHHHGGGG---SSHHHHHHHHHHHHHTT--HHHHHHHHHHHHHHHHHHHS-HHHHHHHHTT-TTTS---HHHHHHHHHHHH-